Protein AF-A0A0N1G687-F1 (afdb_monomer_lite)

Structure (mmCIF, N/CA/C/O backbone):
data_AF-A0A0N1G687-F1
#
_entry.id   AF-A0A0N1G687-F1
#
loop_
_atom_site.group_PDB
_atom_site.id
_atom_site.type_symbol
_atom_site.label_atom_id
_atom_site.label_alt_id
_atom_site.label_comp_id
_atom_site.label_asym_id
_atom_site.label_entity_id
_atom_site.label_seq_id
_atom_site.pdbx_PDB_ins_code
_atom_site.Cartn_x
_atom_site.Cartn_y
_atom_site.Cartn_z
_atom_site.occupancy
_atom_site.B_iso_or_equiv
_atom_site.auth_seq_id
_atom_site.auth_comp_id
_atom_site.auth_asym_id
_atom_site.auth_atom_id
_atom_site.pdbx_PDB_model_num
ATOM 1 N N . MET A 1 1 ? -2.378 11.258 8.369 1.00 79.38 1 MET A N 1
ATOM 2 C CA . MET A 1 1 ? -3.173 11.125 7.134 1.00 79.38 1 MET A CA 1
ATOM 3 C C . MET A 1 1 ? -4.081 9.904 7.165 1.00 79.38 1 MET A C 1
ATOM 5 O O . MET A 1 1 ? -5.270 10.108 7.329 1.00 79.38 1 MET A O 1
ATOM 9 N N . LEU A 1 2 ? -3.594 8.654 7.086 1.00 92.88 2 LEU A N 1
ATOM 10 C CA . LEU A 1 2 ? -4.507 7.492 7.143 1.00 92.88 2 LEU A CA 1
ATOM 11 C C . LEU A 1 2 ? -5.284 7.419 8.467 1.00 92.88 2 LEU A C 1
ATOM 13 O O . LEU A 1 2 ? -6.492 7.227 8.451 1.00 92.88 2 LEU A O 1
ATOM 17 N N . ASN A 1 3 ? -4.626 7.718 9.588 1.00 94.94 3 ASN A N 1
ATOM 18 C CA . ASN A 1 3 ? -5.226 7.753 10.928 1.00 94.94 3 ASN A CA 1
ATOM 19 C C . ASN A 1 3 ? -6.233 8.902 11.141 1.00 94.94 3 ASN A C 1
ATOM 21 O O . ASN A 1 3 ? -6.861 8.978 12.195 1.00 94.94 3 ASN A O 1
ATOM 25 N N . GLU A 1 4 ? -6.367 9.809 10.170 1.00 95.69 4 GLU A N 1
ATOM 26 C CA . GLU A 1 4 ? -7.360 10.894 10.168 1.00 95.69 4 GLU A CA 1
ATOM 27 C C . GLU A 1 4 ? -8.596 10.530 9.327 1.00 95.69 4 GLU A C 1
ATOM 29 O O . GLU A 1 4 ? -9.539 11.316 9.245 1.00 95.69 4 GLU A O 1
ATOM 34 N N . THR A 1 5 ? -8.606 9.343 8.711 1.00 97.62 5 THR A N 1
ATOM 35 C CA . THR A 1 5 ? -9.758 8.819 7.974 1.00 97.62 5 THR A CA 1
ATOM 36 C C . THR A 1 5 ? -10.930 8.580 8.937 1.00 97.62 5 THR A C 1
ATOM 38 O O . THR A 1 5 ? -10.724 8.000 10.007 1.00 97.62 5 THR A O 1
ATOM 41 N N . PRO A 1 6 ? -12.161 9.002 8.592 1.00 97.25 6 PRO A N 1
ATOM 42 C CA . PRO A 1 6 ? -13.349 8.692 9.383 1.00 97.25 6 PRO A CA 1
ATOM 43 C C . PRO A 1 6 ? -13.576 7.180 9.547 1.00 97.25 6 PRO A C 1
ATOM 45 O O . PRO A 1 6 ? -13.409 6.414 8.603 1.00 97.25 6 PRO A O 1
ATOM 48 N N . GLU A 1 7 ? -13.996 6.749 10.739 1.00 95.19 7 GLU A N 1
ATOM 49 C CA . GLU A 1 7 ? -14.165 5.324 11.088 1.00 95.19 7 GLU A CA 1
ATOM 50 C C . GLU A 1 7 ? -15.264 4.601 10.285 1.00 95.19 7 GLU A C 1
ATOM 52 O O . GLU A 1 7 ? -15.292 3.375 10.233 1.00 95.19 7 GLU A O 1
ATOM 57 N N . ASP A 1 8 ? -16.183 5.333 9.653 1.00 96.25 8 ASP A N 1
ATOM 58 C CA . ASP A 1 8 ? -17.234 4.777 8.795 1.00 96.25 8 ASP A CA 1
ATOM 59 C C . ASP A 1 8 ? -16.766 4.500 7.354 1.00 96.25 8 ASP A C 1
ATOM 61 O O . ASP A 1 8 ? -17.439 3.780 6.607 1.00 96.25 8 ASP A O 1
ATOM 65 N N . VAL A 1 9 ? -15.595 5.009 6.960 1.00 97.81 9 VAL A N 1
ATOM 66 C CA . VAL A 1 9 ? -14.968 4.703 5.671 1.00 97.81 9 VAL A CA 1
ATOM 67 C C . VAL A 1 9 ? -14.368 3.303 5.729 1.00 97.81 9 VAL A C 1
ATOM 69 O O . VAL A 1 9 ? -13.513 3.017 6.555 1.00 97.81 9 VAL A O 1
ATOM 72 N N . ARG A 1 10 ? -14.777 2.415 4.821 1.00 95.75 10 ARG A N 1
ATOM 73 C CA . ARG A 1 10 ? -14.240 1.041 4.770 1.00 95.75 10 ARG A CA 1
ATOM 74 C C . ARG A 1 10 ? -13.008 0.886 3.890 1.00 95.75 10 ARG A C 1
ATOM 76 O O . ARG A 1 10 ? -12.191 0.018 4.146 1.00 95.75 10 ARG A O 1
ATOM 83 N N . ASN A 1 11 ? -12.905 1.686 2.832 1.00 97.19 11 ASN A N 1
ATOM 84 C CA . ASN A 1 11 ? -11.843 1.578 1.837 1.00 97.19 11 ASN A CA 1
ATOM 85 C C . ASN A 1 11 ? -11.379 2.976 1.436 1.00 97.19 11 ASN A C 1
ATOM 87 O O . ASN A 1 11 ? -12.207 3.862 1.214 1.00 97.19 11 ASN A O 1
ATOM 91 N N . VAL A 1 12 ? -10.068 3.146 1.297 1.00 97.31 12 VAL A N 1
ATOM 92 C CA . VAL A 1 12 ? -9.432 4.378 0.822 1.00 97.31 12 VAL A CA 1
ATOM 93 C C . VAL A 1 12 ? -8.571 4.039 -0.384 1.00 97.31 12 VAL A C 1
ATOM 95 O O . VAL A 1 12 ? -7.848 3.048 -0.378 1.00 97.31 12 VAL A O 1
ATOM 98 N N . VAL A 1 13 ? -8.621 4.892 -1.405 1.00 97.62 13 VAL A N 1
ATOM 99 C CA . VAL A 1 13 ? -7.650 4.876 -2.501 1.00 97.62 13 VAL A CA 1
ATOM 100 C C . VAL A 1 13 ? -6.713 6.058 -2.302 1.00 97.62 13 VAL A C 1
ATOM 102 O O . VAL A 1 13 ? -7.150 7.209 -2.308 1.00 97.62 13 VAL A O 1
ATOM 105 N N . LEU A 1 14 ? -5.424 5.774 -2.120 1.00 97.12 14 LEU A N 1
ATOM 106 C CA . LEU A 1 14 ? -4.380 6.788 -2.033 1.00 97.12 14 LEU A CA 1
ATOM 107 C C . LEU A 1 14 ? -3.700 6.930 -3.397 1.00 97.12 14 LEU A C 1
ATOM 109 O O . LEU A 1 14 ? -3.100 5.984 -3.897 1.00 97.12 14 LEU A O 1
ATOM 113 N N . ILE A 1 15 ? -3.783 8.124 -3.986 1.00 97.06 15 ILE A N 1
ATOM 114 C CA . ILE A 1 15 ? -3.127 8.465 -5.254 1.00 97.06 15 ILE A CA 1
ATOM 115 C C . ILE A 1 15 ? -2.025 9.475 -4.955 1.00 9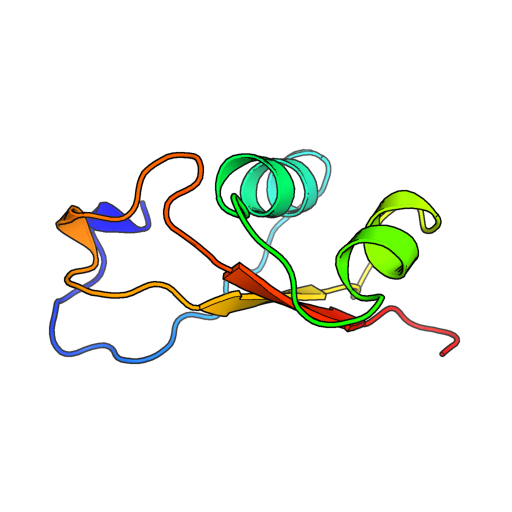7.06 15 ILE A C 1
ATOM 117 O O . ILE A 1 15 ? -2.274 10.504 -4.328 1.00 97.06 15 ILE A O 1
ATOM 121 N N . GLY A 1 16 ? -0.806 9.192 -5.407 1.00 95.88 16 GLY A N 1
ATOM 122 C CA . GLY A 1 16 ? 0.342 10.047 -5.139 1.00 95.88 16 GLY A CA 1
ATOM 123 C C . GLY A 1 16 ? 1.528 9.755 -6.046 1.00 95.88 16 GLY A C 1
ATOM 124 O O . GLY A 1 16 ? 1.415 9.051 -7.048 1.00 95.88 16 GLY A O 1
ATOM 125 N N . HIS A 1 17 ? 2.678 10.312 -5.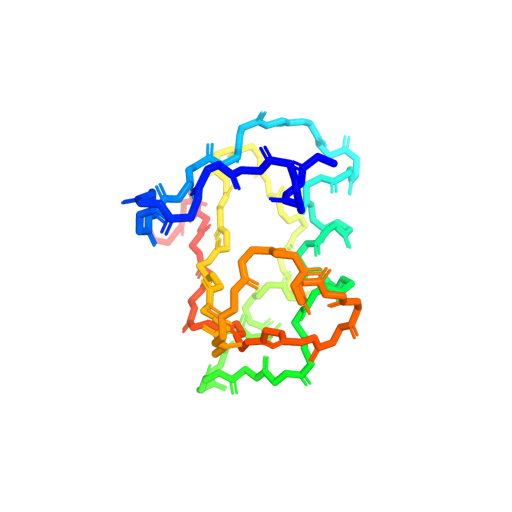676 1.00 96.25 17 HIS A N 1
ATOM 126 C CA . HIS A 1 17 ? 3.927 10.156 -6.411 1.00 96.25 17 HIS A CA 1
ATOM 127 C C . HIS A 1 17 ? 4.899 9.238 -5.672 1.00 96.25 17 HIS A C 1
ATOM 129 O O . HIS A 1 17 ? 4.958 9.217 -4.439 1.00 96.25 17 HIS A O 1
ATOM 135 N N . ASN A 1 18 ? 5.716 8.523 -6.438 1.00 93.38 18 ASN A N 1
ATOM 136 C CA . ASN A 1 18 ? 6.889 7.856 -5.893 1.00 93.38 18 ASN A CA 1
ATOM 137 C C . ASN A 1 18 ? 7.987 8.874 -5.548 1.00 93.38 18 ASN A C 1
ATOM 139 O O . ASN A 1 18 ? 8.066 9.923 -6.191 1.00 93.38 18 ASN A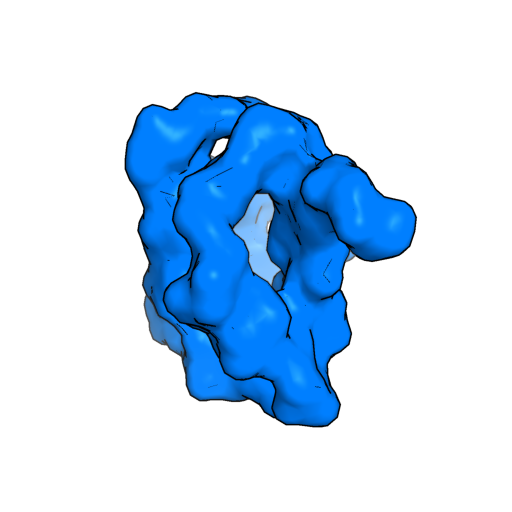 O 1
ATOM 143 N N . PRO A 1 19 ? 8.817 8.595 -4.525 1.00 94.62 19 PRO A N 1
ATOM 144 C CA . PRO A 1 19 ? 8.950 7.318 -3.803 1.00 94.62 19 PRO A CA 1
ATOM 145 C C . PRO A 1 19 ? 7.921 7.095 -2.681 1.00 94.62 19 PRO A C 1
ATOM 147 O O . PRO A 1 19 ? 7.883 6.022 -2.088 1.00 94.62 19 PRO A O 1
ATOM 150 N N . SER A 1 20 ? 7.092 8.094 -2.367 1.00 95.38 20 SER A N 1
ATOM 151 C CA . SER A 1 20 ? 6.238 8.073 -1.176 1.00 95.38 20 SER A CA 1
ATOM 152 C C . SER A 1 20 ? 5.149 7.003 -1.203 1.00 95.38 20 SER A C 1
ATOM 154 O O . SER A 1 20 ? 4.867 6.430 -0.157 1.00 95.38 20 SER A O 1
ATOM 156 N N . VAL A 1 21 ? 4.544 6.716 -2.361 1.00 96.31 21 VAL A N 1
ATOM 157 C CA . VAL A 1 21 ? 3.487 5.691 -2.462 1.00 96.31 21 VAL A CA 1
ATOM 158 C C . VAL A 1 21 ? 4.052 4.295 -2.212 1.00 96.31 21 VAL A C 1
ATOM 160 O O . VAL A 1 21 ? 3.557 3.599 -1.328 1.00 96.31 21 VAL A O 1
ATOM 163 N N . GLN A 1 22 ? 5.117 3.917 -2.923 1.00 95.94 22 GLN A N 1
ATOM 164 C CA . GLN A 1 22 ? 5.799 2.647 -2.677 1.00 95.94 22 GLN A CA 1
ATOM 165 C C . GLN A 1 22 ? 6.303 2.552 -1.231 1.00 95.94 22 GLN A C 1
ATOM 167 O O . GLN A 1 22 ? 6.029 1.570 -0.550 1.00 95.94 22 GLN A O 1
ATOM 172 N N . GLY A 1 23 ? 6.963 3.602 -0.733 1.00 95.94 23 GLY A N 1
ATOM 173 C CA . GLY A 1 23 ? 7.478 3.618 0.634 1.00 95.94 23 GLY A CA 1
ATOM 174 C C . GLY A 1 23 ? 6.383 3.456 1.690 1.00 95.94 23 GLY A C 1
ATOM 175 O O . GLY A 1 23 ? 6.601 2.790 2.695 1.00 95.94 23 GLY A O 1
ATOM 176 N N . LEU A 1 24 ? 5.188 4.012 1.468 1.00 96.62 24 LEU A N 1
ATOM 177 C CA . LEU A 1 24 ? 4.053 3.804 2.367 1.00 96.62 24 LEU A CA 1
ATOM 178 C C . LEU A 1 24 ? 3.580 2.345 2.354 1.00 96.62 24 LEU A C 1
ATOM 180 O O . LEU A 1 24 ? 3.322 1.794 3.422 1.00 96.62 24 LEU A O 1
ATOM 184 N N . ALA A 1 25 ? 3.485 1.723 1.176 1.00 96.69 25 ALA A N 1
ATOM 185 C CA . ALA A 1 25 ? 3.133 0.309 1.065 1.00 96.69 25 ALA A CA 1
ATOM 186 C C . ALA A 1 25 ? 4.160 -0.579 1.790 1.00 96.69 25 ALA A C 1
ATOM 188 O O . ALA A 1 25 ? 3.765 -1.442 2.570 1.00 96.69 25 ALA A O 1
ATOM 189 N N . ASP A 1 26 ? 5.457 -0.308 1.613 1.00 96.12 26 ASP A N 1
ATOM 190 C CA . ASP A 1 26 ? 6.544 -1.021 2.299 1.00 96.12 26 ASP A CA 1
ATOM 191 C C . ASP A 1 26 ? 6.491 -0.846 3.824 1.00 96.12 26 ASP A C 1
ATOM 193 O O . ASP A 1 26 ? 6.679 -1.805 4.568 1.00 96.12 26 ASP A O 1
ATOM 197 N N . 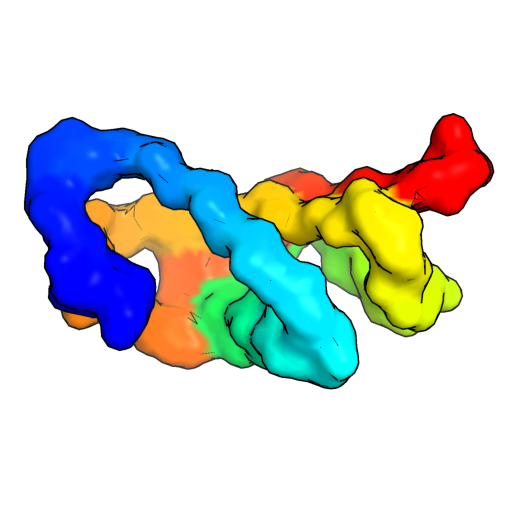ILE A 1 27 ? 6.223 0.374 4.303 1.00 97.25 27 ILE A N 1
ATOM 198 C CA . ILE A 1 27 ? 6.145 0.679 5.738 1.00 97.25 27 ILE A CA 1
ATOM 199 C C . ILE A 1 27 ? 4.954 -0.023 6.390 1.00 97.25 27 ILE A C 1
ATOM 201 O O . ILE A 1 27 ? 5.075 -0.496 7.517 1.00 97.25 27 ILE A O 1
ATOM 205 N N . LEU A 1 28 ? 3.796 -0.056 5.728 1.00 97.75 28 LEU A N 1
ATOM 206 C CA . LEU A 1 28 ? 2.569 -0.605 6.308 1.00 97.75 28 LEU A CA 1
ATOM 207 C C . LEU A 1 28 ? 2.482 -2.128 6.195 1.00 97.75 28 LEU A C 1
ATOM 209 O O . LEU A 1 28 ? 1.888 -2.752 7.069 1.00 97.75 28 LEU A O 1
ATOM 213 N N . ALA A 1 29 ? 3.055 -2.729 5.152 1.00 97.62 29 ALA A N 1
ATOM 214 C CA . ALA A 1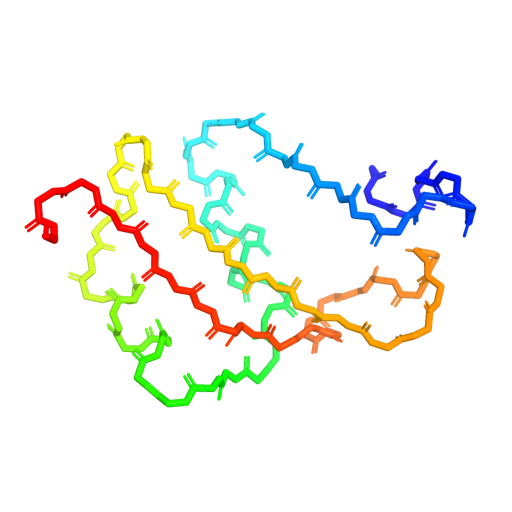 29 ? 2.955 -4.161 4.909 1.00 97.62 29 ALA A CA 1
ATOM 215 C C . ALA A 1 29 ? 3.906 -4.968 5.811 1.00 97.62 29 ALA A C 1
ATOM 217 O O . ALA A 1 29 ? 5.048 -5.243 5.430 1.00 97.62 29 ALA A O 1
ATOM 218 N N . GLY A 1 30 ? 3.418 -5.412 6.971 1.00 97.44 30 GLY A N 1
ATOM 219 C CA . GLY A 1 30 ? 4.119 -6.359 7.844 1.00 97.44 30 GLY A CA 1
ATOM 220 C C . GLY A 1 30 ? 4.083 -7.788 7.301 1.00 97.44 30 GLY A C 1
ATOM 221 O O . GLY A 1 30 ? 5.081 -8.504 7.345 1.00 97.44 30 GLY A O 1
ATOM 222 N N . GLU A 1 31 ? 2.962 -8.171 6.690 1.00 98.00 31 GLU A N 1
ATOM 223 C CA . GLU A 1 31 ? 2.757 -9.481 6.061 1.00 98.00 31 GLU A CA 1
ATOM 224 C C . GLU A 1 31 ? 2.423 -9.334 4.571 1.00 98.00 31 GLU A C 1
ATOM 226 O O . GLU A 1 31 ? 2.245 -8.222 4.070 1.00 98.00 31 GLU A O 1
ATOM 231 N N . ALA A 1 32 ? 2.441 -10.432 3.811 1.00 98.12 32 ALA A N 1
ATOM 232 C CA . ALA A 1 32 ? 1.932 -10.451 2.436 1.00 98.12 32 ALA A CA 1
ATOM 233 C C . ALA A 1 32 ? 1.320 -11.804 2.091 1.00 98.12 32 ALA A C 1
ATOM 235 O O . ALA A 1 32 ? 1.793 -12.838 2.564 1.00 98.12 32 ALA A O 1
ATOM 236 N N . GLU A 1 33 ? 0.326 -11.779 1.212 1.00 97.81 33 GLU A N 1
ATOM 237 C CA . GLU A 1 33 ? -0.256 -12.976 0.624 1.00 97.81 33 GLU A CA 1
ATOM 238 C C . GLU A 1 33 ? 0.514 -13.413 -0.629 1.00 97.81 33 GLU A C 1
ATOM 240 O O . GLU A 1 33 ? 0.945 -12.598 -1.449 1.00 97.81 33 GLU A O 1
ATOM 245 N N . GLY A 1 34 ? 0.680 -14.731 -0.775 1.00 96.62 34 GLY A N 1
ATOM 246 C CA . GLY A 1 34 ? 1.279 -15.347 -1.958 1.00 96.62 34 GLY A CA 1
ATOM 247 C C . GLY A 1 34 ? 2.624 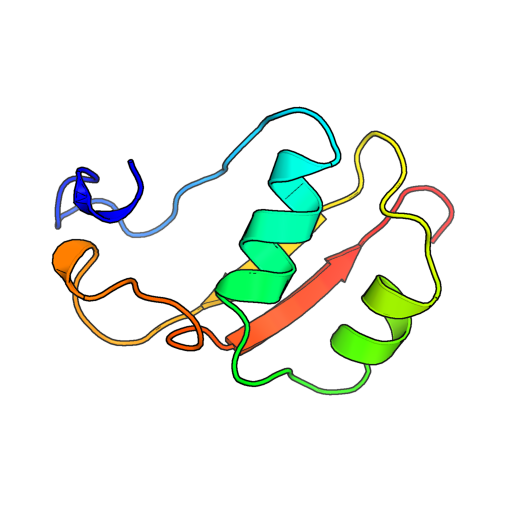-14.734 -2.358 1.00 96.62 34 GLY A C 1
ATOM 248 O O . GLY A 1 34 ? 3.545 -14.616 -1.550 1.00 96.62 34 GLY A O 1
ATOM 249 N N . ASP A 1 35 ? 2.729 -14.362 -3.631 1.00 95.69 35 ASP A N 1
ATOM 250 C CA . ASP A 1 35 ? 3.899 -13.742 -4.252 1.00 95.69 35 ASP A CA 1
ATOM 251 C C . ASP A 1 35 ? 3.798 -12.205 -4.335 1.00 95.69 35 ASP A C 1
ATOM 253 O O . ASP A 1 35 ? 4.657 -11.576 -4.954 1.00 95.69 35 ASP A O 1
ATOM 257 N N . ALA A 1 36 ? 2.798 -11.564 -3.711 1.00 96.69 36 ALA A N 1
ATOM 258 C CA . ALA A 1 36 ? 2.548 -10.125 -3.866 1.00 96.69 36 ALA A CA 1
ATOM 259 C C . ALA A 1 36 ? 3.770 -9.265 -3.493 1.00 96.69 36 ALA A C 1
ATOM 261 O O . ALA A 1 36 ? 4.148 -8.349 -4.229 1.00 96.69 36 ALA A O 1
ATOM 262 N N . ARG A 1 37 ? 4.455 -9.605 -2.389 1.00 95.88 37 ARG A N 1
ATOM 263 C CA . ARG A 1 37 ? 5.691 -8.912 -1.980 1.00 95.88 37 ARG A CA 1
ATOM 264 C C . ARG A 1 37 ? 6.818 -9.121 -2.988 1.00 95.88 37 ARG A C 1
ATOM 266 O O . ARG A 1 37 ? 7.531 -8.176 -3.304 1.00 95.88 37 ARG A O 1
ATOM 273 N N . GLU A 1 38 ? 6.961 -10.327 -3.529 1.00 95.06 38 GLU A N 1
ATOM 274 C CA . GLU A 1 38 ? 7.969 -10.636 -4.546 1.00 95.06 38 GLU A CA 1
ATOM 275 C C . GLU A 1 38 ? 7.714 -9.858 -5.845 1.00 95.06 38 GLU A C 1
ATOM 277 O O . GLU A 1 38 ? 8.653 -9.279 -6.399 1.00 95.06 38 GLU A O 1
ATOM 282 N N . ARG A 1 39 ? 6.455 -9.784 -6.306 1.00 94.25 39 ARG A N 1
ATOM 283 C CA . ARG A 1 39 ? 6.073 -8.976 -7.475 1.00 94.25 39 ARG A CA 1
ATOM 284 C C . ARG A 1 39 ? 6.388 -7.499 -7.262 1.00 94.25 39 ARG A C 1
ATOM 286 O O . ARG A 1 39 ? 7.006 -6.889 -8.135 1.00 94.25 39 ARG A O 1
ATOM 293 N N . MET A 1 40 ? 6.020 -6.952 -6.101 1.00 93.88 40 MET A N 1
ATOM 294 C CA . MET A 1 40 ? 6.257 -5.548 -5.767 1.00 93.88 40 MET A CA 1
ATOM 295 C C . MET A 1 40 ? 7.751 -5.226 -5.654 1.00 93.88 40 MET A C 1
ATOM 297 O O . MET A 1 40 ? 8.188 -4.214 -6.181 1.00 93.88 40 MET A O 1
ATOM 301 N N . SER A 1 41 ? 8.560 -6.084 -5.023 1.00 91.38 41 SER A N 1
ATOM 302 C CA . SER A 1 41 ? 10.004 -5.840 -4.876 1.00 91.38 41 SER A CA 1
ATOM 303 C C . SER A 1 41 ? 10.788 -5.966 -6.185 1.00 91.38 41 SER A C 1
ATOM 305 O O . SER A 1 41 ? 11.848 -5.362 -6.324 1.00 91.38 41 SER A O 1
ATOM 307 N N . ARG A 1 42 ? 10.310 -6.771 -7.142 1.00 88.56 42 ARG A N 1
ATOM 308 C CA . ARG A 1 42 ? 10.974 -6.959 -8.444 1.00 88.56 42 ARG A CA 1
ATOM 309 C C . ARG A 1 42 ? 10.677 -5.861 -9.457 1.00 88.56 42 ARG A C 1
ATOM 311 O O . ARG A 1 42 ? 11.390 -5.755 -10.453 1.00 88.56 42 ARG A O 1
ATOM 318 N N . ARG A 1 43 ? 9.593 -5.114 -9.267 1.00 75.00 43 ARG A N 1
ATOM 319 C CA . ARG A 1 43 ? 9.124 -4.081 -10.191 1.00 75.00 43 ARG A CA 1
ATOM 320 C C . ARG A 1 43 ? 9.344 -2.721 -9.526 1.00 75.00 43 ARG A C 1
ATOM 322 O O . ARG A 1 43 ? 8.958 -2.538 -8.383 1.00 75.00 43 ARG A O 1
ATOM 329 N N . ASP A 1 44 ? 9.889 -1.744 -10.246 1.00 79.94 44 ASP A N 1
ATOM 330 C CA . ASP A 1 44 ? 10.203 -0.397 -9.719 1.00 79.94 44 ASP A CA 1
ATOM 331 C C . ASP A 1 44 ? 8.962 0.487 -9.418 1.00 79.94 44 ASP A C 1
ATOM 333 O O . ASP A 1 44 ? 9.013 1.705 -9.582 1.00 79.94 44 ASP A O 1
ATOM 337 N N . PHE A 1 45 ? 7.817 -0.111 -9.050 1.00 93.81 45 PHE A N 1
ATOM 338 C CA . PHE A 1 45 ? 6.525 0.552 -8.820 1.00 93.81 45 PHE A CA 1
ATOM 339 C C . PHE A 1 45 ? 6.225 1.619 -9.898 1.00 93.81 45 PHE A C 1
ATOM 341 O O . PHE A 1 45 ? 6.157 2.811 -9.601 1.00 93.81 45 PHE A O 1
ATOM 348 N N . PRO A 1 46 ? 6.107 1.239 -11.184 1.00 94.50 46 PRO A N 1
ATOM 349 C CA . PRO A 1 46 ? 5.986 2.207 -12.271 1.00 94.50 46 PRO A CA 1
ATOM 350 C C . PRO A 1 46 ? 4.711 3.052 -12.151 1.00 94.50 46 PRO A C 1
ATOM 352 O O . PRO A 1 46 ? 3.803 2.758 -11.372 1.00 94.50 46 PRO A O 1
ATOM 355 N N . THR A 1 47 ? 4.612 4.114 -12.954 1.00 95.25 47 THR A N 1
ATOM 356 C CA . THR A 1 47 ? 3.388 4.924 -13.027 1.00 95.25 47 THR A CA 1
ATOM 357 C C . THR A 1 47 ? 2.162 4.033 -13.241 1.00 95.25 47 THR A C 1
ATOM 359 O O . THR A 1 47 ? 2.189 3.147 -14.089 1.00 95.25 47 THR A O 1
ATOM 362 N N . ALA A 1 48 ? 1.096 4.300 -12.481 1.00 95.50 48 ALA A N 1
ATOM 363 C CA . ALA A 1 48 ? -0.148 3.526 -12.425 1.00 95.50 48 ALA A CA 1
ATOM 364 C C . ALA A 1 48 ? -0.066 2.134 -11.765 1.00 95.50 48 ALA A C 1
ATOM 366 O O . ALA A 1 48 ? -1.090 1.459 -11.700 1.00 95.50 48 ALA A O 1
ATOM 367 N N . ALA A 1 49 ? 1.082 1.721 -11.218 1.00 96.44 49 ALA A N 1
ATOM 368 C CA . ALA A 1 49 ? 1.115 0.589 -10.297 1.00 96.44 49 ALA A CA 1
ATOM 369 C C . ALA A 1 49 ? 0.371 0.914 -8.993 1.00 96.44 49 ALA A C 1
ATOM 371 O O . ALA A 1 49 ? 0.314 2.073 -8.568 1.00 96.44 49 ALA A O 1
ATOM 372 N N . PHE A 1 50 ? -0.185 -0.111 -8.352 1.00 97.31 50 PHE A N 1
ATOM 373 C CA . PHE A 1 50 ? -0.813 0.008 -7.042 1.00 97.31 50 PHE A CA 1
ATOM 374 C C . PHE A 1 50 ? -0.602 -1.259 -6.208 1.00 97.31 50 PHE A C 1
ATOM 376 O O . PHE A 1 50 ? -0.424 -2.356 -6.733 1.00 97.31 50 PHE A O 1
ATOM 383 N N . ALA A 1 51 ? -0.643 -1.081 -4.891 1.00 97.75 51 ALA A N 1
ATOM 384 C CA . ALA A 1 51 ? -0.625 -2.150 -3.905 1.00 97.75 51 ALA A CA 1
ATOM 385 C C . ALA A 1 51 ? -1.960 -2.153 -3.155 1.00 97.75 51 ALA A C 1
ATOM 387 O O . ALA A 1 51 ? -2.483 -1.090 -2.809 1.00 97.75 51 ALA A O 1
ATOM 388 N N . VAL A 1 52 ? -2.503 -3.340 -2.904 1.00 98.44 52 VAL A N 1
ATOM 389 C CA . VAL A 1 52 ? -3.703 -3.536 -2.092 1.00 98.44 52 VAL A CA 1
ATOM 390 C C . VAL A 1 52 ? -3.261 -3.983 -0.709 1.00 98.44 52 VAL A C 1
ATOM 392 O O . VAL A 1 52 ? -2.626 -5.025 -0.568 1.00 98.44 52 VAL A O 1
ATOM 395 N N . LEU A 1 53 ? -3.603 -3.199 0.310 1.00 98.38 53 LEU A N 1
ATOM 396 C CA . LEU A 1 53 ? -3.330 -3.533 1.703 1.00 98.38 53 LEU A CA 1
ATOM 397 C C . LEU A 1 53 ? -4.640 -3.702 2.469 1.00 98.38 53 LEU A C 1
ATOM 399 O O . LEU A 1 53 ? -5.575 -2.921 2.283 1.00 98.38 53 LEU A O 1
ATOM 403 N N . SER A 1 54 ? -4.676 -4.685 3.361 1.00 98.06 54 SER A N 1
ATOM 404 C CA . SER A 1 54 ? -5.676 -4.798 4.424 1.00 98.06 54 SER A CA 1
ATOM 405 C C . SER A 1 54 ? -5.016 -4.641 5.786 1.00 98.06 54 SER A C 1
ATOM 407 O O . SER A 1 54 ? -3.805 -4.782 5.918 1.00 98.06 54 SER A O 1
ATOM 409 N N . PHE A 1 55 ? -5.810 -4.331 6.801 1.00 97.12 55 PHE A N 1
ATOM 410 C CA . PHE A 1 55 ? -5.407 -4.337 8.203 1.00 97.12 55 PHE A CA 1
ATOM 411 C C . PHE A 1 55 ? -6.653 -4.597 9.053 1.00 97.12 55 PHE A C 1
ATOM 413 O O . PHE A 1 55 ? -7.776 -4.351 8.604 1.00 97.12 55 PHE A O 1
ATOM 420 N N . ASP A 1 56 ? -6.451 -5.064 10.280 1.00 95.44 56 ASP A N 1
ATOM 421 C CA . ASP A 1 56 ? -7.526 -5.234 11.252 1.00 95.44 56 ASP A CA 1
ATOM 422 C C . ASP A 1 56 ? -7.609 -4.031 12.200 1.00 95.44 56 ASP A C 1
ATOM 424 O O . ASP A 1 56 ? -6.599 -3.455 12.608 1.00 95.44 56 ASP A O 1
ATOM 428 N N . GLY A 1 57 ? -8.827 -3.675 12.609 1.00 94.75 57 GLY A N 1
ATOM 429 C CA . GLY A 1 57 ? -9.069 -2.615 13.589 1.00 94.75 57 GLY A CA 1
ATOM 430 C C . GLY A 1 57 ? -9.469 -1.274 12.972 1.00 94.75 57 GLY A C 1
ATOM 431 O O . GLY A 1 57 ? -10.121 -1.219 11.933 1.00 94.75 57 GLY A O 1
ATOM 432 N N . SER A 1 58 ? -9.164 -0.186 13.680 1.00 96.19 58 SER A N 1
ATOM 433 C CA . SER A 1 58 ? -9.572 1.175 13.313 1.00 96.19 58 SER A CA 1
ATOM 434 C C . SER A 1 58 ? -8.519 1.886 12.472 1.00 96.19 58 SER A C 1
ATOM 436 O O . SER A 1 58 ? -7.328 1.589 12.568 1.00 96.19 58 SER A O 1
ATOM 438 N N . TRP A 1 59 ? -8.924 2.918 11.728 1.00 97.31 59 TRP A N 1
ATOM 439 C CA . TRP A 1 59 ? -7.972 3.767 10.997 1.00 97.31 59 TRP A CA 1
ATOM 440 C C . TRP A 1 59 ? -6.919 4.384 11.916 1.00 97.31 59 TRP A C 1
ATOM 442 O O . TRP A 1 59 ? -5.761 4.546 11.535 1.00 97.31 59 TRP A O 1
ATOM 452 N N . LYS A 1 60 ? -7.293 4.686 13.162 1.00 96.00 60 LYS A N 1
ATOM 453 C CA . LYS A 1 60 ? -6.372 5.211 14.176 1.00 96.00 60 LYS A CA 1
ATOM 454 C C . LYS A 1 60 ? -5.259 4.242 14.563 1.00 96.00 60 LYS A C 1
ATOM 456 O O . LYS A 1 60 ? -4.215 4.717 15.003 1.00 96.00 60 LYS A O 1
ATOM 461 N N . ALA A 1 61 ? -5.486 2.939 14.412 1.00 94.19 61 ALA A N 1
ATOM 462 C CA . ALA A 1 61 ? -4.525 1.889 14.729 1.00 94.19 61 ALA A CA 1
ATOM 463 C C . ALA A 1 61 ? -3.572 1.569 13.564 1.00 94.19 61 ALA A C 1
ATOM 465 O O . ALA A 1 61 ? -2.683 0.741 13.726 1.00 94.19 61 ALA A O 1
ATOM 466 N N . VAL A 1 62 ? -3.727 2.219 12.404 1.00 96.62 62 VAL A N 1
ATOM 467 C CA . VAL A 1 62 ? -2.812 2.030 11.274 1.00 96.62 62 VAL A CA 1
ATOM 468 C C . VAL A 1 62 ? -1.434 2.580 11.640 1.00 96.62 62 VAL A C 1
ATOM 470 O O . VAL A 1 62 ? -1.239 3.788 11.785 1.00 96.62 62 VAL A O 1
ATOM 473 N N . GLU A 1 63 ? -0.471 1.679 11.778 1.00 96.56 63 GLU A N 1
ATOM 474 C CA . GLU A 1 63 ? 0.924 1.963 12.103 1.00 96.56 63 GLU A CA 1
ATOM 475 C C . GLU A 1 63 ? 1.862 1.116 11.222 1.00 96.56 63 GLU A C 1
ATOM 477 O O . GLU A 1 63 ? 1.391 0.243 10.484 1.00 96.56 63 GLU A O 1
ATOM 482 N N . PRO A 1 64 ? 3.183 1.375 11.220 1.00 97.94 64 PRO A N 1
ATOM 483 C CA . PRO A 1 64 ? 4.126 0.556 10.467 1.00 97.94 64 PRO A CA 1
ATOM 484 C C . PRO A 1 64 ? 3.973 -0.941 10.771 1.00 97.94 64 PRO A C 1
ATOM 486 O O . PRO A 1 64 ? 3.949 -1.346 11.929 1.00 97.94 64 PRO A O 1
ATOM 489 N N . GLY A 1 65 ? 3.889 -1.757 9.723 1.00 97.94 65 GLY A N 1
ATOM 490 C CA . GLY A 1 65 ? 3.728 -3.206 9.813 1.00 97.94 65 GLY A CA 1
ATOM 491 C C . GLY A 1 65 ? 2.321 -3.701 10.165 1.00 97.94 65 GLY A C 1
ATOM 492 O O . GLY A 1 65 ? 2.128 -4.911 10.225 1.00 97.94 65 GLY A O 1
ATOM 493 N N . ALA A 1 66 ? 1.341 -2.818 10.383 1.00 97.25 66 ALA A N 1
ATOM 494 C CA . ALA A 1 66 ? -0.009 -3.215 10.798 1.00 97.25 66 ALA A CA 1
ATOM 495 C C . ALA A 1 66 ? -0.840 -3.891 9.692 1.00 97.25 66 ALA A C 1
ATOM 497 O O . ALA A 1 66 ? -1.908 -4.432 9.977 1.00 97.25 66 ALA A O 1
ATOM 498 N N . GLY A 1 67 ? -0.399 -3.812 8.435 1.00 97.81 67 GLY A N 1
ATOM 499 C CA . GLY A 1 67 ? -1.143 -4.309 7.288 1.00 97.81 67 GLY A CA 1
ATOM 500 C C . GLY A 1 67 ? -0.561 -5.561 6.640 1.00 97.81 67 GLY A C 1
ATOM 501 O O . GLY A 1 67 ? 0.631 -5.863 6.736 1.00 97.81 67 GLY A O 1
ATOM 502 N N . THR A 1 68 ? -1.416 -6.238 5.884 1.00 98.56 68 THR A N 1
ATOM 503 C CA . THR A 1 68 ? -1.070 -7.337 4.987 1.00 98.56 68 THR A CA 1
ATOM 504 C C . THR A 1 68 ? -1.154 -6.841 3.551 1.00 98.56 68 THR A C 1
ATOM 506 O O . THR A 1 68 ? -2.181 -6.314 3.122 1.00 98.56 68 THR A O 1
ATOM 509 N N . LEU A 1 69 ? -0.071 -7.005 2.791 1.00 98.56 69 LEU A N 1
ATOM 510 C CA . LEU A 1 69 ? -0.077 -6.783 1.347 1.00 98.56 69 LEU A CA 1
ATOM 511 C C . LEU A 1 69 ? -0.827 -7.937 0.674 1.00 98.56 69 LEU A C 1
ATOM 513 O O . LEU A 1 69 ? -0.298 -9.042 0.563 1.00 98.56 69 LEU A O 1
ATOM 517 N N . LEU A 1 70 ? -2.053 -7.670 0.243 1.00 98.62 70 LEU A N 1
ATOM 518 C CA . LEU A 1 70 ? -2.909 -8.650 -0.419 1.00 98.62 70 LEU A CA 1
ATOM 519 C C . LEU A 1 70 ? -2.515 -8.843 -1.880 1.00 98.62 70 LEU A C 1
ATOM 521 O O . LEU A 1 70 ? -2.496 -9.959 -2.386 1.00 98.62 70 LEU A O 1
ATOM 525 N N . ASP A 1 71 ? -2.212 -7.742 -2.565 1.00 97.81 71 ASP A N 1
ATOM 526 C CA . ASP A 1 71 ? -1.931 -7.770 -3.993 1.00 97.81 71 ASP A CA 1
ATOM 527 C C . ASP A 1 71 ? -1.031 -6.602 -4.406 1.00 97.81 71 ASP A C 1
ATOM 529 O O . ASP A 1 71 ? -0.971 -5.557 -3.754 1.00 97.81 71 ASP A O 1
ATOM 533 N N . TYR A 1 72 ? -0.355 -6.780 -5.529 1.00 97.25 72 TYR A N 1
ATOM 534 C CA . TYR A 1 72 ? 0.370 -5.759 -6.254 1.00 97.25 72 TYR A CA 1
ATOM 535 C C . TYR A 1 72 ? 0.115 -5.951 -7.745 1.00 97.25 72 TYR A C 1
ATOM 537 O O . TYR A 1 72 ? 0.362 -7.037 -8.278 1.00 97.25 72 TYR A O 1
ATOM 545 N N . TRP A 1 73 ? -0.297 -4.867 -8.398 1.00 96.69 73 TRP A N 1
ATOM 546 C CA . TRP A 1 73 ? -0.495 -4.801 -9.839 1.00 96.69 73 TRP A CA 1
ATOM 547 C C . TRP A 1 73 ? 0.317 -3.656 -10.435 1.00 96.69 73 TRP A C 1
ATOM 549 O O . TRP A 1 73 ? 0.436 -2.573 -9.849 1.00 96.69 73 TRP A O 1
ATOM 559 N N . ALA A 1 74 ? 0.832 -3.866 -11.642 1.00 95.12 74 ALA A N 1
ATOM 560 C CA . ALA A 1 74 ? 1.474 -2.821 -12.425 1.00 95.12 74 ALA A CA 1
ATOM 561 C C . ALA A 1 74 ? 1.141 -2.953 -13.914 1.00 95.12 74 ALA A C 1
ATOM 563 O O . ALA A 1 74 ? 0.960 -4.065 -14.407 1.00 95.12 74 ALA A O 1
ATOM 564 N N . PRO A 1 75 ? 1.130 -1.843 -14.677 1.00 92.62 75 PRO A N 1
ATOM 565 C CA . PRO A 1 75 ? 0.967 -1.918 -16.124 1.00 92.62 75 PRO A CA 1
ATOM 566 C C . PRO A 1 75 ? 2.007 -2.848 -16.763 1.00 92.62 75 PRO A C 1
ATOM 568 O O . PRO A 1 75 ? 3.169 -2.834 -16.352 1.00 92.62 75 PRO A O 1
ATOM 571 N N . SER A 1 76 ? 1.600 -3.586 -17.804 1.00 76.69 76 SER A N 1
ATOM 572 C CA . SER A 1 76 ? 2.330 -4.686 -18.472 1.00 76.69 76 SER A CA 1
ATOM 573 C C . SER A 1 76 ? 2.339 -6.048 -17.760 1.00 76.69 76 SER A C 1
ATOM 575 O O . SER A 1 76 ? 3.077 -6.942 -18.184 1.00 76.69 76 SER A O 1
ATOM 577 N N . GLU A 1 77 ? 1.511 -6.220 -16.723 1.00 56.00 77 GLU A N 1
ATOM 578 C CA . GLU A 1 77 ? 0.881 -7.524 -16.442 1.00 56.00 77 GLU A CA 1
ATOM 579 C C . GLU A 1 77 ? -0.100 -7.946 -17.544 1.00 56.00 77 GLU A C 1
ATOM 581 O O . GLU A 1 77 ? -0.755 -7.051 -18.135 1.00 56.00 77 GLU A O 1
#

pLDDT: mean 94.77, std 6.31, range [56.0, 98.62]

Secondary structure (DSSP, 8-state):
-GGGS-TT---------TTHHHHHHHHHEEEE-TTHHHHHHHS---TT-EEEEEESS-GGG--TT-EEEEEEE-TT-

Radius of gyration: 12.3 Å; chains: 1; bounding box: 28×26×33 Å

Foldseek 3Di:
DLLPDDQPDPDDDDDDDPPVQVVLCQFQALAEPDCQVVVSVVDPQDPPKHWDWDADDGSNPRGGNRIYGYHIDDPPD

Sequence (77 aa):
MLNETPEDVRNVVLIGHNPSVQGLADILAGEAEGDARERMSRRDFPTAAFAVLSFDGSWKAVEPGAGTLLDYWAPSE